Protein AF-A0A563W4B3-F1 (afdb_monomer_lite)

Radius of gyration: 17.88 Å; chains: 1; bounding box: 39×31×54 Å

pLDDT: mean 71.81, std 22.26, range [33.78, 96.5]

Secondary structure (DSSP, 8-state):
----HHHHHHHHHHHHHHT-S-HHHHHHHHHHHHHT-SS--HHHHHHHTGGGS-HHHHHHHHHTSSS---HHHHHHHHHHHHHHHTTTT-GGGSPPP--SSS-EEEETTT----HHHHHHHHHHHS------B-SSSEEEEPTHHHHHHHHHHHHGGGS--

Structure (mmCIF, N/CA/C/O backbone):
data_AF-A0A563W4B3-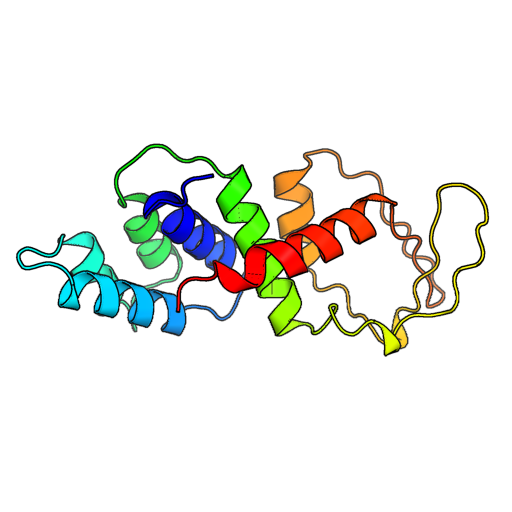F1
#
_entry.id   AF-A0A563W4B3-F1
#
loop_
_atom_site.group_PDB
_atom_site.id
_atom_site.type_symbol
_atom_site.label_atom_id
_atom_site.label_alt_id
_atom_site.label_comp_id
_atom_site.label_asym_id
_atom_site.label_entity_id
_atom_site.label_seq_id
_atom_site.pdbx_PDB_ins_code
_atom_site.Cartn_x
_atom_site.Cartn_y
_atom_site.Cartn_z
_atom_site.occupancy
_atom_site.B_iso_or_equiv
_atom_site.auth_seq_id
_atom_site.auth_comp_id
_atom_site.auth_asym_id
_atom_site.auth_atom_id
_atom_site.pdbx_PDB_model_num
ATOM 1 N N . MET A 1 1 ? -3.332 18.908 -4.910 1.00 68.38 1 MET A N 1
ATOM 2 C CA . MET A 1 1 ? -3.803 17.508 -4.887 1.00 68.38 1 MET A CA 1
ATOM 3 C C . MET A 1 1 ? -3.930 17.099 -3.434 1.00 68.38 1 MET A C 1
ATOM 5 O O . MET A 1 1 ? -3.044 17.457 -2.668 1.00 68.38 1 MET A O 1
ATOM 9 N N . THR A 1 2 ? -5.008 16.418 -3.055 1.00 84.50 2 THR A N 1
ATOM 10 C CA . THR A 1 2 ? -5.242 15.998 -1.667 1.00 84.50 2 THR A CA 1
ATOM 11 C C . THR A 1 2 ? -5.162 14.483 -1.606 1.00 84.50 2 THR A C 1
ATOM 13 O O . THR A 1 2 ? -5.925 13.814 -2.293 1.00 84.50 2 THR A O 1
ATOM 16 N N . ILE A 1 3 ? -4.230 13.954 -0.817 1.00 89.44 3 ILE A N 1
ATOM 17 C CA . ILE A 1 3 ? -4.123 12.517 -0.554 1.00 89.44 3 ILE A CA 1
ATOM 18 C C . ILE A 1 3 ? -4.949 12.216 0.692 1.00 89.44 3 ILE A C 1
ATOM 20 O O . ILE A 1 3 ? -4.902 12.963 1.669 1.00 89.44 3 ILE A O 1
ATOM 24 N N . THR A 1 4 ? -5.721 11.140 0.637 1.00 93.94 4 THR A N 1
ATOM 25 C CA . THR A 1 4 ? -6.675 10.747 1.682 1.00 93.94 4 THR A CA 1
ATOM 26 C C . THR A 1 4 ? -6.329 9.371 2.239 1.00 93.94 4 THR A C 1
ATOM 28 O O . THR A 1 4 ? -5.469 8.674 1.698 1.00 93.94 4 THR A O 1
ATOM 31 N N . LEU A 1 5 ? -6.996 8.955 3.321 1.00 94.25 5 LEU A N 1
ATOM 32 C CA . LEU A 1 5 ? -6.774 7.630 3.913 1.00 94.25 5 LEU A CA 1
ATOM 33 C C . LEU A 1 5 ? -7.086 6.509 2.926 1.00 94.25 5 LEU A C 1
ATOM 35 O O . LEU A 1 5 ? -6.372 5.509 2.888 1.00 94.25 5 LEU A O 1
ATOM 39 N N . LYS A 1 6 ? -8.112 6.708 2.097 1.00 95.25 6 LYS A N 1
ATOM 40 C CA . LYS A 1 6 ? -8.509 5.738 1.085 1.00 95.25 6 LYS A CA 1
ATOM 41 C C . LYS A 1 6 ? -7.417 5.491 0.053 1.00 95.25 6 LYS A C 1
ATOM 43 O O . LYS A 1 6 ? -7.154 4.344 -0.287 1.00 95.25 6 LYS A O 1
ATOM 48 N N . HIS A 1 7 ? -6.702 6.540 -0.352 1.00 94.69 7 HIS A N 1
ATOM 49 C CA . HIS A 1 7 ? -5.575 6.406 -1.271 1.00 94.69 7 HIS A CA 1
ATOM 50 C C . HIS A 1 7 ? -4.472 5.497 -0.718 1.00 94.69 7 HIS A C 1
ATOM 52 O O . HIS A 1 7 ? -3.950 4.659 -1.455 1.00 94.69 7 HIS A O 1
ATOM 58 N N . TYR A 1 8 ? -4.142 5.636 0.570 1.00 96.25 8 TYR A N 1
ATOM 59 C CA . TYR A 1 8 ? -3.169 4.771 1.240 1.00 96.25 8 TYR A CA 1
ATOM 60 C C . TYR A 1 8 ? -3.681 3.347 1.404 1.00 96.25 8 TYR A C 1
ATOM 62 O O . TYR A 1 8 ? -2.940 2.401 1.155 1.00 96.25 8 TYR A O 1
ATOM 70 N N . ALA A 1 9 ? -4.949 3.187 1.775 1.00 96.50 9 ALA A N 1
ATOM 71 C CA . ALA A 1 9 ? -5.555 1.875 1.927 1.00 96.50 9 ALA A CA 1
ATOM 72 C C . ALA A 1 9 ? -5.564 1.091 0.607 1.00 96.50 9 ALA A C 1
ATOM 74 O O . ALA A 1 9 ? -5.155 -0.068 0.574 1.00 96.50 9 ALA A O 1
ATOM 75 N N . ASP A 1 10 ? -5.950 1.746 -0.490 1.00 91.56 10 ASP A N 1
ATOM 76 C CA . ASP A 1 10 ? -5.954 1.152 -1.825 1.00 91.56 10 ASP A CA 1
ATOM 77 C C . ASP A 1 10 ? -4.517 0.880 -2.314 1.00 91.56 10 ASP A C 1
ATOM 79 O O . ASP A 1 10 ? -4.257 -0.186 -2.867 1.00 91.56 10 ASP A O 1
ATOM 83 N N . TYR A 1 11 ? -3.555 1.771 -2.025 1.00 93.31 11 TYR A N 1
ATOM 84 C CA . TYR A 1 11 ? -2.122 1.519 -2.246 1.00 93.31 11 TYR A CA 1
ATOM 85 C C . TYR A 1 11 ? -1.660 0.241 -1.533 1.00 93.31 11 TYR A C 1
ATOM 87 O O . TYR A 1 11 ? -1.083 -0.640 -2.162 1.00 93.31 11 TYR A O 1
ATOM 95 N N . PHE A 1 12 ? -1.944 0.094 -0.239 1.00 95.62 12 PHE A N 1
ATOM 96 C CA . PHE A 1 12 ? -1.554 -1.098 0.507 1.00 95.62 12 PHE A CA 1
ATOM 97 C C . PHE A 1 12 ? -2.256 -2.360 -0.009 1.00 95.62 12 PHE A C 1
ATOM 99 O O . PHE A 1 12 ? -1.633 -3.417 -0.092 1.00 95.62 12 PHE A O 1
ATOM 106 N N . ALA A 1 13 ? -3.531 -2.263 -0.391 1.00 90.56 13 ALA A N 1
ATOM 107 C CA . ALA A 1 13 ? -4.280 -3.399 -0.914 1.00 90.56 13 ALA A CA 1
ATOM 108 C C . ALA A 1 13 ? -3.671 -3.894 -2.232 1.00 90.56 13 ALA A C 1
ATOM 110 O O . ALA A 1 13 ? -3.341 -5.073 -2.343 1.00 90.56 13 ALA A O 1
ATOM 111 N N . ILE A 1 14 ? -3.430 -2.986 -3.183 1.00 83.69 14 ILE A N 1
ATOM 112 C CA . ILE A 1 14 ? -2.799 -3.304 -4.471 1.00 83.69 14 ILE A CA 1
ATOM 113 C C . ILE A 1 14 ? -1.392 -3.863 -4.254 1.00 83.69 14 ILE A C 1
ATOM 115 O O . ILE A 1 14 ? -1.023 -4.867 -4.857 1.00 83.69 14 ILE A O 1
ATOM 119 N N . ALA A 1 15 ? -0.603 -3.244 -3.374 1.00 85.44 15 ALA A N 1
ATOM 120 C CA . ALA A 1 15 ? 0.747 -3.695 -3.065 1.00 85.44 15 ALA A CA 1
ATOM 121 C C . ALA A 1 15 ? 0.760 -5.129 -2.509 1.00 85.44 15 ALA A C 1
ATOM 123 O O . ALA A 1 15 ? 1.602 -5.924 -2.922 1.00 85.44 15 ALA A O 1
ATOM 124 N N . LEU A 1 16 ? -0.184 -5.493 -1.636 1.00 85.25 16 LEU A N 1
ATOM 125 C CA . LEU A 1 16 ? -0.344 -6.874 -1.173 1.00 85.25 16 LEU A CA 1
ATOM 126 C C . LEU A 1 16 ? -0.802 -7.825 -2.286 1.00 85.25 16 LEU A C 1
ATOM 128 O O . LEU A 1 16 ? -0.281 -8.935 -2.370 1.00 85.25 16 LEU A O 1
ATOM 132 N N . GLU A 1 17 ? -1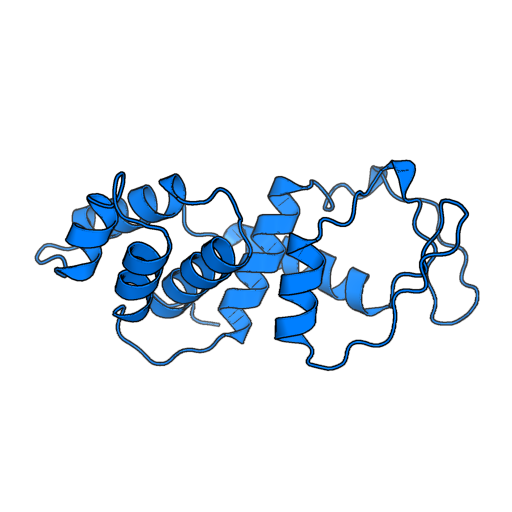.755 -7.409 -3.126 1.00 81.50 17 GLU A N 1
ATOM 133 C CA . GLU A 1 17 ? -2.271 -8.214 -4.245 1.00 81.50 17 GLU A CA 1
ATOM 134 C C . GLU A 1 17 ? -1.174 -8.579 -5.242 1.00 81.50 17 GLU A C 1
ATOM 136 O O . GLU A 1 17 ? -1.108 -9.724 -5.690 1.00 81.50 17 GLU A O 1
ATOM 141 N N . ILE A 1 18 ? -0.293 -7.626 -5.556 1.00 73.62 18 ILE A N 1
ATOM 142 C CA . ILE A 1 18 ? 0.819 -7.880 -6.470 1.00 73.62 18 ILE A CA 1
ATOM 143 C C . ILE A 1 18 ? 1.985 -8.590 -5.786 1.00 73.62 18 ILE A C 1
ATOM 145 O O . ILE A 1 18 ? 2.789 -9.150 -6.511 1.00 73.62 18 ILE A O 1
ATOM 149 N N . GLY A 1 19 ? 2.070 -8.611 -4.447 1.00 76.56 19 GLY A N 1
ATOM 150 C CA . GLY A 1 19 ? 3.076 -9.365 -3.681 1.00 76.56 19 GLY A CA 1
ATOM 151 C C . GLY A 1 19 ? 4.207 -8.539 -3.047 1.00 76.56 19 GLY A C 1
ATOM 152 O O . GLY A 1 19 ? 5.222 -9.102 -2.638 1.00 76.56 19 GLY A O 1
ATOM 153 N N . LEU A 1 20 ? 4.064 -7.213 -2.938 1.00 80.25 20 LEU A N 1
ATOM 154 C CA . LEU A 1 20 ? 5.076 -6.359 -2.310 1.00 80.25 20 LEU A CA 1
ATOM 155 C C . LEU A 1 20 ? 5.204 -6.633 -0.796 1.00 80.25 20 LEU A C 1
ATOM 157 O O . LEU A 1 20 ? 4.199 -6.809 -0.099 1.00 80.25 20 LEU A O 1
ATOM 161 N N . PRO A 1 21 ? 6.431 -6.602 -0.241 1.00 83.75 21 PRO A N 1
ATOM 162 C CA . PRO A 1 21 ? 6.690 -6.905 1.165 1.00 83.75 21 PRO A CA 1
ATOM 163 C C . PRO A 1 21 ? 6.395 -5.702 2.080 1.00 83.75 21 PRO A C 1
ATOM 165 O O . PRO A 1 21 ? 7.295 -5.138 2.690 1.00 83.75 21 PRO A O 1
ATOM 168 N N . ILE A 1 22 ? 5.127 -5.300 2.172 1.00 88.81 22 ILE A N 1
ATOM 169 C CA . ILE A 1 22 ? 4.685 -4.061 2.846 1.00 88.81 22 ILE A CA 1
ATOM 170 C C . ILE A 1 22 ? 3.898 -4.290 4.147 1.00 88.81 22 ILE A C 1
ATOM 172 O O . ILE A 1 22 ? 3.344 -3.348 4.705 1.00 88.81 22 ILE A O 1
ATOM 176 N N . LYS A 1 23 ? 3.797 -5.531 4.641 1.00 90.81 23 LYS A N 1
ATOM 177 C CA . LYS A 1 23 ? 2.909 -5.860 5.774 1.00 90.81 23 LYS A CA 1
ATOM 178 C C . LYS A 1 23 ? 3.215 -5.041 7.036 1.00 90.81 23 LYS A C 1
ATOM 180 O O . LYS A 1 23 ? 2.293 -4.541 7.668 1.00 90.81 23 LYS A O 1
ATOM 185 N N . GLU A 1 24 ? 4.492 -4.860 7.354 1.00 92.81 24 GLU A N 1
ATOM 186 C CA . GLU A 1 24 ? 4.928 -4.045 8.498 1.00 92.81 24 GLU A CA 1
ATOM 187 C C . GLU A 1 24 ? 4.582 -2.555 8.329 1.00 92.81 24 GLU A C 1
ATOM 189 O O . GLU A 1 24 ? 4.228 -1.883 9.297 1.00 92.81 24 GLU A O 1
ATOM 194 N N . GLU A 1 25 ? 4.613 -2.034 7.098 1.00 95.19 25 GLU A N 1
ATOM 195 C CA . GLU A 1 25 ? 4.219 -0.647 6.802 1.00 95.19 25 GLU A CA 1
ATOM 196 C C . GLU A 1 25 ? 2.717 -0.434 7.012 1.00 95.19 25 GLU A C 1
ATOM 198 O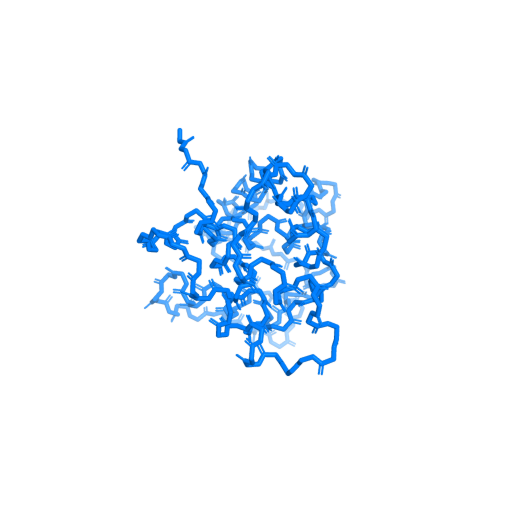 O . GLU A 1 25 ? 2.314 0.604 7.524 1.00 95.19 25 GLU A O 1
ATOM 203 N N . ILE A 1 26 ? 1.884 -1.431 6.690 1.00 95.94 26 ILE A N 1
ATOM 204 C CA . ILE A 1 26 ? 0.436 -1.376 6.962 1.00 95.94 26 ILE A CA 1
ATOM 205 C C . ILE A 1 26 ? 0.183 -1.254 8.466 1.00 95.94 26 ILE A C 1
ATOM 207 O O . ILE A 1 26 ? -0.666 -0.473 8.893 1.00 95.94 26 ILE A O 1
ATOM 211 N N . ILE A 1 27 ? 0.912 -2.038 9.262 1.00 95.38 27 ILE A N 1
ATOM 212 C CA . ILE A 1 27 ? 0.775 -2.065 10.721 1.00 95.38 27 ILE A CA 1
ATOM 213 C C . ILE A 1 27 ? 1.235 -0.731 11.310 1.00 95.38 27 ILE A C 1
ATOM 215 O O . ILE A 1 27 ? 0.490 -0.117 12.067 1.00 95.38 27 ILE A O 1
ATOM 219 N N . THR A 1 28 ? 2.399 -0.238 10.880 1.00 95.69 28 THR A N 1
ATOM 220 C CA . THR A 1 28 ? 2.950 1.058 11.307 1.00 95.69 28 THR A CA 1
ATOM 221 C C . THR A 1 28 ? 2.001 2.206 10.964 1.00 95.69 28 THR A C 1
ATOM 223 O O . THR A 1 28 ? 1.706 3.058 11.803 1.00 95.69 28 THR A O 1
ATOM 226 N N . TRP A 1 29 ? 1.448 2.195 9.750 1.00 96.06 29 TRP A N 1
ATOM 227 C CA . TRP A 1 29 ? 0.449 3.166 9.325 1.00 96.06 29 TRP A CA 1
ATOM 228 C C . TRP A 1 29 ? -0.811 3.107 10.197 1.00 96.06 29 TRP A C 1
ATOM 230 O O . TRP A 1 29 ? -1.291 4.145 10.655 1.00 96.06 29 TRP A O 1
ATOM 240 N N . ALA A 1 30 ? -1.329 1.910 10.482 1.00 95.81 30 ALA A N 1
ATOM 241 C CA . ALA A 1 30 ? -2.498 1.732 11.338 1.00 95.81 30 ALA A CA 1
ATOM 242 C C . ALA A 1 30 ? -2.245 2.195 12.786 1.00 95.81 30 ALA A C 1
ATOM 244 O O . ALA A 1 30 ? -3.080 2.906 13.352 1.00 95.81 30 ALA A O 1
ATOM 245 N N . ASP A 1 31 ? -1.083 1.877 13.358 1.00 95.94 31 ASP A N 1
ATOM 246 C CA . ASP A 1 31 ? -0.665 2.353 14.681 1.00 95.94 31 ASP A CA 1
ATOM 247 C C . ASP A 1 31 ? -0.607 3.885 14.729 1.00 95.94 31 ASP A C 1
ATOM 249 O O . ASP A 1 31 ? -1.145 4.510 15.649 1.00 95.94 31 ASP A O 1
ATOM 253 N N . ASN A 1 32 ? -0.042 4.515 13.696 1.00 94.62 32 ASN A N 1
ATOM 254 C CA . ASN A 1 32 ? 0.004 5.971 13.575 1.00 94.62 32 ASN A CA 1
ATOM 255 C C . ASN A 1 32 ? -1.403 6.589 13.521 1.00 94.62 32 ASN A C 1
ATOM 257 O O . ASN A 1 32 ? -1.641 7.639 14.126 1.00 94.62 32 ASN A O 1
ATOM 261 N N . LEU A 1 33 ? -2.366 5.954 12.849 1.00 94.25 33 LEU A N 1
ATOM 262 C CA . LEU A 1 33 ? -3.756 6.423 12.841 1.00 94.25 33 LEU A CA 1
ATOM 263 C C . LEU A 1 33 ? -4.418 6.318 14.216 1.00 94.25 33 LEU A C 1
ATOM 265 O O . LEU A 1 33 ? -5.187 7.205 14.592 1.00 94.25 33 LEU A O 1
ATOM 269 N N . ILE A 1 34 ? -4.112 5.261 14.971 1.00 95.38 34 ILE A N 1
ATOM 270 C CA . ILE A 1 34 ? -4.632 5.058 16.326 1.00 95.38 34 ILE A CA 1
ATOM 271 C C . ILE A 1 34 ? -4.078 6.117 17.277 1.00 95.38 34 ILE A C 1
ATOM 273 O O . ILE A 1 34 ? -4.840 6.752 18.003 1.00 95.38 34 ILE A O 1
ATOM 277 N N . LEU A 1 35 ? -2.764 6.349 17.249 1.00 94.75 35 LEU A N 1
ATOM 278 C CA . LEU A 1 35 ? -2.101 7.314 18.129 1.00 94.75 35 LEU A CA 1
ATOM 279 C C . LEU A 1 35 ? -2.594 8.750 17.911 1.00 94.75 35 LEU A C 1
ATOM 281 O O . LEU A 1 35 ? -2.670 9.530 18.860 1.00 94.75 35 LEU A O 1
ATOM 285 N N . ASN A 1 36 ? -2.963 9.091 16.676 1.00 91.50 36 ASN A N 1
ATOM 286 C CA . ASN A 1 36 ? -3.397 10.436 16.302 1.00 91.50 36 ASN A CA 1
ATOM 287 C C . ASN A 1 36 ? -4.918 10.650 16.391 1.00 91.50 36 ASN A C 1
ATOM 289 O O . ASN A 1 36 ? -5.405 11.732 16.053 1.00 91.50 36 ASN A O 1
ATOM 293 N N . ASN A 1 37 ? -5.688 9.659 16.853 1.00 89.50 37 ASN A N 1
ATOM 294 C CA . ASN A 1 37 ? -7.141 9.754 16.945 1.00 89.50 37 ASN A CA 1
ATOM 295 C C . ASN A 1 37 ? -7.653 9.311 18.323 1.00 89.50 37 ASN A C 1
ATOM 297 O O . ASN A 1 37 ? -7.528 8.158 18.711 1.00 89.50 37 ASN A O 1
ATOM 301 N N . SER A 1 38 ? -8.323 10.216 19.046 1.00 87.38 38 SER A N 1
ATOM 302 C CA . SER A 1 38 ? -8.927 9.914 20.360 1.00 87.38 38 SER A CA 1
ATOM 303 C C . SER A 1 38 ? -10.020 8.833 20.330 1.00 87.38 38 SER A C 1
ATOM 305 O O . SER A 1 38 ? -10.362 8.274 21.373 1.00 87.38 38 SER A O 1
ATOM 307 N N . LYS A 1 39 ? -10.590 8.552 19.153 1.00 92.31 39 LYS A N 1
ATOM 308 C CA . LYS A 1 39 ? -11.579 7.498 18.906 1.00 92.31 39 LYS A CA 1
ATOM 309 C C . LYS A 1 39 ? -11.209 6.762 17.614 1.00 92.31 39 LYS A C 1
ATOM 311 O O . LYS A 1 39 ? -11.805 7.041 16.569 1.00 92.31 39 LYS A O 1
ATOM 316 N N . PRO A 1 40 ? -10.209 5.867 17.661 1.00 92.44 40 PRO A N 1
ATOM 317 C CA . PRO A 1 40 ? -9.783 5.119 16.487 1.00 92.44 40 PRO A CA 1
ATOM 318 C C . PRO A 1 40 ? -10.919 4.244 15.954 1.00 92.44 40 PRO A C 1
ATOM 320 O O . PRO A 1 40 ? -11.748 3.734 16.711 1.00 92.44 40 PRO A O 1
ATOM 323 N N . SER A 1 41 ? -10.961 4.078 14.636 1.00 92.69 41 SER A N 1
ATOM 324 C CA . SER A 1 41 ? -11.900 3.171 13.985 1.00 92.69 41 SER A CA 1
ATOM 325 C C . SER A 1 41 ? -11.519 1.712 14.244 1.00 92.69 41 SER A C 1
ATOM 327 O O . SER A 1 41 ? -10.344 1.378 14.399 1.00 92.69 41 SER A O 1
ATOM 329 N N . MET A 1 42 ? -12.518 0.824 14.235 1.00 94.06 42 MET A N 1
ATOM 330 C CA . MET A 1 42 ? -12.280 -0.612 14.420 1.00 94.06 42 MET A CA 1
ATOM 331 C C . MET A 1 42 ? -11.365 -1.191 13.340 1.00 94.06 42 MET A C 1
ATOM 333 O O . MET A 1 42 ? -10.437 -1.913 13.681 1.00 94.06 42 MET A O 1
ATOM 337 N N . TRP A 1 43 ? -11.541 -0.791 12.075 1.00 94.31 43 TRP A N 1
ATOM 338 C CA . TRP A 1 43 ? -10.676 -1.249 10.984 1.00 94.31 43 TRP A CA 1
ATOM 339 C C . TRP A 1 43 ? -9.197 -0.903 11.225 1.00 94.31 43 TRP A C 1
ATOM 341 O O . TRP A 1 43 ? -8.326 -1.708 10.913 1.00 94.31 43 TRP A O 1
ATOM 351 N N . ALA A 1 44 ? -8.892 0.254 11.829 1.00 94.00 44 ALA A N 1
ATOM 352 C CA . ALA A 1 44 ? -7.511 0.646 12.114 1.00 94.00 44 ALA A CA 1
ATOM 353 C C . ALA A 1 44 ? -6.911 -0.236 13.219 1.00 94.00 44 ALA A C 1
ATOM 355 O O . ALA A 1 44 ? -5.797 -0.733 13.080 1.00 94.00 44 ALA A O 1
ATOM 356 N N . ILE A 1 45 ? -7.680 -0.516 14.276 1.00 94.88 45 ILE A N 1
ATOM 357 C CA . ILE A 1 45 ? -7.286 -1.452 15.344 1.00 94.88 45 ILE A CA 1
ATOM 358 C C . ILE A 1 45 ? -7.075 -2.866 14.778 1.00 94.88 45 ILE A C 1
ATOM 360 O O . ILE A 1 45 ? -6.104 -3.553 15.107 1.00 94.88 45 ILE A O 1
ATOM 364 N N . ASP A 1 46 ? -7.967 -3.302 13.892 1.00 95.56 46 ASP A N 1
ATOM 365 C CA . ASP A 1 46 ? -7.914 -4.619 13.264 1.00 95.56 46 ASP A CA 1
ATOM 366 C C . ASP A 1 46 ? -6.746 -4.779 12.285 1.00 95.56 46 ASP A C 1
ATOM 368 O O . ASP A 1 46 ? -6.264 -5.906 12.111 1.00 95.56 46 ASP A O 1
ATOM 372 N N . LEU A 1 47 ? -6.294 -3.687 11.658 1.00 95.44 47 LEU A N 1
ATOM 373 C CA . LEU A 1 47 ? -5.086 -3.646 10.832 1.00 95.44 47 LEU A CA 1
ATOM 374 C C . LEU A 1 47 ? -3.814 -3.657 11.684 1.00 95.44 47 LEU A C 1
ATOM 376 O O . LEU A 1 47 ? -2.925 -4.463 11.409 1.00 95.44 47 LEU A O 1
ATOM 380 N N . ALA A 1 48 ? -3.745 -2.855 12.748 1.00 95.06 48 ALA A N 1
ATOM 381 C CA . ALA A 1 48 ? -2.606 -2.840 13.673 1.00 95.06 48 ALA A CA 1
ATOM 382 C C . ALA A 1 48 ? -2.348 -4.225 14.304 1.00 95.06 48 ALA A C 1
ATOM 384 O O . ALA A 1 48 ? -1.219 -4.656 14.531 1.00 95.06 48 ALA A O 1
ATOM 385 N N . THR A 1 49 ? -3.414 -4.999 14.512 1.00 93.38 49 THR A N 1
ATOM 386 C CA . THR A 1 49 ? -3.347 -6.358 15.071 1.00 93.38 49 THR A CA 1
ATOM 387 C C . THR A 1 49 ? -3.259 -7.466 14.008 1.00 93.38 49 THR A C 1
ATOM 389 O O . THR A 1 49 ? -3.351 -8.652 14.330 1.00 93.38 49 THR A O 1
ATOM 392 N N . SER A 1 50 ? -3.033 -7.126 12.732 1.00 90.88 50 SER A N 1
ATOM 393 C CA . SER A 1 50 ? -3.140 -8.060 11.596 1.00 90.88 50 SER A CA 1
ATOM 394 C C . SER A 1 50 ? -1.900 -8.921 11.298 1.00 90.88 50 SER A C 1
ATOM 396 O O . SER A 1 50 ? -1.881 -9.636 10.294 1.00 90.88 50 SER A O 1
ATOM 398 N N . HIS A 1 51 ? -0.890 -8.938 12.175 1.00 89.38 51 HIS A N 1
ATOM 399 C CA . HIS A 1 51 ? 0.364 -9.693 12.003 1.00 89.38 51 HIS A CA 1
ATOM 400 C C . HIS A 1 51 ? 0.152 -11.141 11.517 1.00 89.38 51 HIS A C 1
ATOM 402 O O . HIS A 1 51 ? 0.823 -11.597 10.590 1.00 89.38 51 HIS A O 1
ATOM 408 N N . ASN A 1 52 ? -0.845 -11.839 12.071 1.00 88.56 52 ASN A N 1
ATOM 409 C CA . ASN A 1 52 ? -1.154 -13.238 11.745 1.00 88.56 52 ASN A CA 1
ATOM 410 C C . ASN A 1 52 ? -2.355 -13.417 10.799 1.00 88.56 52 ASN A C 1
ATOM 412 O O . ASN A 1 52 ? -2.718 -14.552 10.492 1.00 88.56 52 ASN A O 1
ATOM 416 N N . LYS A 1 53 ? -2.990 -12.329 10.342 1.00 92.00 53 LYS A N 1
ATOM 417 C CA . LYS A 1 53 ? -4.102 -12.405 9.383 1.00 92.00 53 LYS A CA 1
ATOM 418 C C . LYS A 1 53 ? -3.587 -12.800 7.999 1.00 92.00 53 LYS A C 1
ATOM 420 O O . LYS A 1 53 ? -2.436 -12.499 7.645 1.00 92.00 53 LYS A O 1
ATOM 425 N N . SER A 1 54 ? -4.439 -13.489 7.237 1.00 94.06 54 SER A N 1
ATOM 426 C CA . SER A 1 54 ? -4.142 -13.823 5.846 1.00 94.06 54 SER A CA 1
ATOM 427 C C . SER A 1 54 ? -4.074 -12.550 4.999 1.00 94.06 54 SER A C 1
ATOM 429 O O . SER A 1 54 ? -4.666 -11.530 5.350 1.00 94.06 54 SER A O 1
ATOM 431 N N . ILE A 1 55 ? -3.373 -12.610 3.862 1.00 88.81 55 ILE A N 1
ATOM 432 C CA . ILE A 1 55 ? -3.296 -11.478 2.923 1.00 88.81 55 ILE A CA 1
ATOM 433 C C . ILE A 1 55 ? -4.702 -11.022 2.503 1.00 88.81 55 ILE A C 1
ATOM 435 O O . ILE A 1 55 ? -4.969 -9.825 2.471 1.00 88.81 55 ILE A O 1
ATOM 439 N N . GLN A 1 56 ? -5.613 -11.965 2.245 1.00 91.81 56 GLN A N 1
ATOM 440 C CA . GLN A 1 56 ? -6.982 -11.659 1.822 1.00 91.81 56 GLN A CA 1
ATOM 441 C C . GLN A 1 56 ? -7.794 -10.968 2.920 1.00 91.81 56 GLN A C 1
ATOM 443 O O . GLN A 1 56 ? -8.514 -10.016 2.630 1.00 91.81 56 GLN A O 1
ATOM 448 N N . ASP A 1 57 ? -7.631 -11.378 4.179 1.00 94.06 57 ASP A N 1
ATOM 449 C CA . ASP A 1 57 ? -8.295 -10.707 5.301 1.00 94.06 57 ASP A CA 1
ATOM 450 C C . ASP A 1 57 ? -7.761 -9.281 5.482 1.00 94.06 57 ASP A C 1
ATOM 452 O O . ASP A 1 57 ? -8.536 -8.350 5.688 1.00 94.06 57 ASP A O 1
ATOM 456 N N . THR A 1 58 ? -6.441 -9.085 5.368 1.00 95.38 58 THR A N 1
ATOM 457 C CA . THR A 1 58 ? -5.833 -7.748 5.434 1.00 95.38 58 THR A CA 1
ATOM 458 C C . THR A 1 58 ? -6.318 -6.855 4.288 1.00 95.38 58 THR A C 1
ATOM 460 O O . THR A 1 58 ? -6.675 -5.706 4.533 1.00 95.38 58 THR A O 1
ATOM 463 N N . ILE A 1 59 ? -6.405 -7.375 3.058 1.00 92.44 59 ILE A N 1
ATOM 464 C CA . ILE A 1 59 ? -6.991 -6.651 1.916 1.00 92.44 59 ILE A CA 1
ATOM 465 C C . ILE A 1 59 ? -8.458 -6.300 2.190 1.00 92.44 59 ILE A C 1
ATOM 467 O O . ILE A 1 59 ? -8.877 -5.177 1.915 1.00 92.44 59 ILE A O 1
ATOM 471 N N . GLY A 1 60 ? -9.233 -7.228 2.756 1.00 93.69 60 GLY A N 1
ATOM 472 C CA . GLY A 1 60 ? -10.616 -6.984 3.163 1.00 93.69 60 GLY A CA 1
ATOM 473 C C . GLY A 1 60 ? -10.736 -5.778 4.096 1.00 93.69 60 GLY A C 1
ATOM 474 O O . GLY A 1 60 ? -11.493 -4.858 3.802 1.00 93.69 60 GLY A O 1
ATOM 475 N N . LEU A 1 61 ? -9.912 -5.727 5.146 1.00 95.31 61 LEU A N 1
ATOM 476 C CA . LEU A 1 61 ? -9.878 -4.614 6.104 1.00 95.31 61 LEU A CA 1
ATOM 477 C C . LEU A 1 61 ? -9.461 -3.284 5.462 1.00 95.31 61 LEU A C 1
ATOM 479 O O . LEU A 1 61 ? -10.041 -2.244 5.760 1.00 95.31 61 LEU A O 1
ATOM 483 N N . LEU A 1 62 ? -8.482 -3.298 4.553 1.00 96.00 62 LEU A N 1
ATOM 484 C CA . LEU A 1 62 ? -8.075 -2.098 3.812 1.00 96.00 62 LEU A CA 1
ATOM 485 C C . LEU A 1 62 ? -9.218 -1.558 2.936 1.00 96.00 62 LEU A C 1
ATOM 487 O O . LEU A 1 62 ? -9.378 -0.347 2.786 1.00 96.00 62 LEU A O 1
ATOM 491 N N . ARG A 1 63 ? -10.065 -2.438 2.396 1.00 92.69 63 ARG A N 1
ATOM 492 C CA . ARG A 1 63 ? -11.234 -2.037 1.601 1.00 92.69 63 ARG A CA 1
ATOM 493 C C . ARG A 1 63 ? -12.364 -1.437 2.442 1.00 92.69 63 ARG A C 1
ATOM 495 O O . ARG A 1 63 ? -13.187 -0.726 1.873 1.00 92.69 63 ARG A O 1
ATOM 502 N N . GLU A 1 64 ? -12.383 -1.657 3.758 1.00 92.81 64 GLU A N 1
ATOM 503 C CA . GLU A 1 64 ? -13.344 -1.039 4.690 1.00 92.81 64 GLU A CA 1
ATOM 504 C C . GLU A 1 64 ? -13.009 0.418 5.044 1.00 92.81 64 GLU A C 1
ATOM 506 O O . GLU A 1 64 ? -13.830 1.112 5.653 1.00 92.81 64 GLU A O 1
ATOM 511 N N . VAL A 1 65 ? -11.819 0.905 4.674 1.00 94.75 65 VAL A N 1
ATOM 512 C CA . VAL A 1 65 ? -11.436 2.305 4.890 1.00 94.75 65 VAL A CA 1
ATOM 513 C C . VAL A 1 65 ? -12.427 3.221 4.156 1.00 94.75 65 VAL A C 1
ATOM 515 O O . VAL A 1 65 ? -12.685 2.997 2.970 1.00 94.75 65 VAL A O 1
ATOM 518 N N . PRO A 1 66 ? -13.006 4.230 4.843 1.00 90.75 66 PRO A N 1
ATOM 519 C CA . PRO A 1 66 ? -14.042 5.092 4.277 1.00 90.75 66 PRO A CA 1
ATOM 520 C C . PRO A 1 66 ? -13.517 5.961 3.125 1.00 90.75 66 PRO A C 1
ATOM 522 O O . PRO A 1 66 ? -12.311 6.126 2.976 1.00 90.75 66 PRO A O 1
ATOM 525 N N . GLU A 1 67 ? -14.455 6.589 2.403 1.00 91.62 67 GLU A N 1
ATOM 526 C CA . GLU A 1 67 ? -14.270 7.378 1.167 1.00 91.62 67 GLU A CA 1
ATOM 527 C C . GLU A 1 67 ? -14.251 6.538 -0.125 1.00 91.62 67 GLU A C 1
ATOM 529 O O . GLU A 1 67 ? -14.051 5.323 -0.111 1.00 91.62 67 GLU A O 1
ATOM 534 N N . GLU A 1 68 ? -14.535 7.192 -1.254 1.00 87.88 68 GLU A N 1
ATOM 535 C CA . GLU A 1 68 ? -14.527 6.561 -2.577 1.00 87.88 68 GLU A CA 1
ATOM 536 C C . GLU A 1 68 ? -13.095 6.355 -3.083 1.00 87.88 68 GLU A C 1
ATOM 538 O O . GLU A 1 68 ? -12.213 7.185 -2.857 1.00 87.88 68 GLU A O 1
ATOM 543 N N . SER A 1 69 ? -12.871 5.245 -3.788 1.00 82.50 69 SER A N 1
ATOM 544 C CA . SER A 1 69 ? -11.580 4.945 -4.408 1.00 82.50 69 SER A CA 1
ATOM 545 C C . SER A 1 69 ? -11.285 5.884 -5.578 1.00 82.50 69 SER A C 1
ATOM 547 O O . SER A 1 69 ? -12.018 5.899 -6.566 1.00 82.50 69 SER A O 1
ATOM 549 N N . ASP A 1 70 ? -10.143 6.566 -5.514 1.00 81.62 70 ASP A N 1
ATOM 550 C CA . ASP A 1 70 ? -9.457 7.145 -6.671 1.00 81.62 70 ASP A CA 1
ATOM 551 C C . ASP A 1 70 ? -8.100 6.451 -6.829 1.00 81.62 70 ASP A C 1
ATOM 553 O O . ASP A 1 70 ? -7.099 6.774 -6.187 1.00 81.62 70 ASP A O 1
ATOM 557 N N . LEU A 1 71 ? -8.072 5.447 -7.703 1.00 82.38 71 LEU A N 1
ATOM 558 C CA . LEU A 1 71 ? -6.900 4.593 -7.860 1.00 82.38 71 LEU A CA 1
ATOM 559 C C . LEU A 1 71 ? -5.717 5.315 -8.516 1.00 82.38 71 LEU A C 1
ATOM 561 O O . LEU A 1 71 ? -4.590 4.837 -8.413 1.00 82.38 71 LEU A O 1
ATOM 565 N N . ASN A 1 72 ? -5.927 6.467 -9.163 1.00 82.00 72 ASN A N 1
ATOM 566 C CA . ASN A 1 72 ? -4.862 7.181 -9.867 1.00 82.00 72 ASN A CA 1
ATOM 567 C C . ASN A 1 72 ? -3.721 7.556 -8.911 1.00 82.00 72 ASN A C 1
ATOM 569 O O . ASN A 1 72 ? -2.552 7.290 -9.183 1.00 82.00 72 ASN A O 1
ATOM 573 N N . ILE A 1 73 ? -4.054 8.131 -7.754 1.00 86.62 73 ILE A N 1
ATOM 574 C CA . ILE A 1 73 ? -3.052 8.494 -6.744 1.00 86.62 73 ILE A CA 1
ATOM 575 C C . ILE A 1 73 ? -2.453 7.234 -6.107 1.00 86.62 73 ILE A C 1
ATOM 577 O O . ILE A 1 73 ? -1.234 7.159 -5.959 1.00 86.62 73 ILE A O 1
ATOM 581 N N . SER A 1 74 ? -3.268 6.225 -5.788 1.00 87.31 74 SER A N 1
ATOM 582 C CA . SER A 1 74 ? -2.795 4.963 -5.200 1.00 87.31 74 SER A CA 1
ATOM 583 C C . SER A 1 74 ? -1.773 4.255 -6.086 1.00 87.31 74 SER A C 1
ATOM 585 O O . SER A 1 74 ? -0.740 3.803 -5.596 1.00 87.31 74 SER A O 1
ATOM 587 N N . PHE A 1 75 ? -1.991 4.221 -7.399 1.00 81.75 75 PHE A N 1
ATOM 588 C CA . PHE A 1 75 ? -1.028 3.640 -8.326 1.00 81.75 75 PHE A CA 1
ATOM 589 C C . PHE A 1 75 ? 0.263 4.449 -8.437 1.00 81.75 75 PHE A C 1
ATOM 591 O O . PHE A 1 75 ? 1.344 3.867 -8.524 1.00 81.75 75 PHE A O 1
ATOM 598 N N . LYS A 1 76 ? 0.194 5.782 -8.380 1.00 84.69 76 LYS A N 1
ATOM 599 C CA . LYS A 1 76 ? 1.408 6.611 -8.332 1.00 84.69 76 LYS A CA 1
ATOM 600 C C . LYS A 1 76 ? 2.232 6.329 -7.075 1.00 84.69 76 LYS A C 1
ATOM 602 O O . LYS A 1 76 ? 3.456 6.261 -7.160 1.00 84.69 76 LYS A O 1
ATOM 607 N N . LEU A 1 77 ? 1.577 6.062 -5.941 1.00 89.06 77 LEU A N 1
ATOM 608 C CA . LEU A 1 77 ? 2.244 5.588 -4.723 1.00 89.06 77 LEU A CA 1
ATOM 609 C C . LEU A 1 77 ? 2.859 4.188 -4.910 1.00 89.06 77 LEU A C 1
ATOM 611 O O . LEU A 1 77 ? 3.986 3.967 -4.474 1.00 89.06 77 LEU A O 1
ATOM 615 N N . ILE A 1 78 ? 2.193 3.264 -5.616 1.00 84.44 78 ILE A N 1
ATOM 616 C CA . ILE A 1 78 ? 2.776 1.953 -5.973 1.00 84.44 78 ILE A CA 1
ATOM 617 C C . ILE A 1 78 ? 4.059 2.128 -6.792 1.00 84.44 78 ILE A C 1
ATOM 619 O O . ILE A 1 78 ? 5.088 1.544 -6.451 1.00 84.44 78 ILE A O 1
ATOM 623 N N . ILE A 1 79 ? 4.026 2.957 -7.840 1.00 79.56 79 ILE A N 1
ATOM 624 C CA . ILE A 1 79 ? 5.200 3.235 -8.681 1.00 79.56 79 ILE A CA 1
ATOM 625 C C . ILE A 1 79 ? 6.334 3.807 -7.828 1.00 79.56 79 ILE A C 1
ATOM 627 O O . ILE A 1 79 ? 7.470 3.336 -7.916 1.00 79.56 79 ILE A O 1
ATOM 631 N N . ALA A 1 80 ? 6.030 4.776 -6.960 1.00 85.12 80 ALA A N 1
ATOM 632 C CA . ALA A 1 80 ? 7.001 5.342 -6.032 1.00 85.12 80 ALA A CA 1
ATOM 633 C C . ALA A 1 80 ? 7.596 4.275 -5.100 1.00 85.12 80 ALA A C 1
ATOM 635 O O . ALA A 1 80 ? 8.814 4.224 -4.926 1.00 85.12 80 ALA A O 1
ATOM 636 N N . LYS A 1 81 ? 6.783 3.362 -4.558 1.00 86.56 81 LYS A N 1
ATOM 637 C CA . LYS A 1 81 ? 7.272 2.283 -3.694 1.00 86.56 81 LYS A CA 1
ATOM 638 C C . LYS A 1 81 ? 8.219 1.337 -4.424 1.00 86.56 81 LYS A C 1
ATOM 640 O O . LYS A 1 81 ? 9.304 1.039 -3.920 1.00 86.56 81 LYS A O 1
ATOM 645 N N . ILE A 1 82 ? 7.837 0.892 -5.619 1.00 77.06 82 ILE A N 1
ATOM 646 C CA . ILE A 1 82 ? 8.680 0.034 -6.458 1.00 77.06 82 ILE A CA 1
ATOM 647 C C . ILE A 1 82 ? 9.987 0.782 -6.805 1.00 77.06 82 ILE A C 1
ATOM 649 O O . ILE A 1 82 ? 11.060 0.182 -6.781 1.00 77.06 82 ILE A O 1
ATOM 653 N N . SER A 1 83 ? 9.943 2.105 -7.003 1.00 76.06 83 SER A N 1
ATOM 654 C CA . SER A 1 83 ? 11.138 2.932 -7.266 1.00 76.06 83 SER A CA 1
ATOM 655 C C . SER A 1 83 ? 12.198 2.872 -6.185 1.00 76.06 83 SER A C 1
ATOM 657 O O . SER A 1 83 ? 13.389 2.781 -6.494 1.00 76.06 83 SER A O 1
ATOM 659 N N . ILE A 1 84 ? 11.759 2.833 -4.929 1.00 78.81 84 ILE A N 1
ATOM 660 C CA . ILE A 1 84 ? 12.643 2.684 -3.780 1.00 78.81 84 ILE A CA 1
ATOM 661 C C . ILE A 1 84 ? 13.154 1.246 -3.696 1.00 78.81 84 ILE A C 1
ATOM 663 O O . ILE A 1 84 ? 14.361 1.036 -3.597 1.00 78.81 84 ILE A O 1
ATOM 667 N N . LEU A 1 85 ? 12.252 0.259 -3.752 1.00 74.69 85 LEU A N 1
ATOM 668 C CA . LEU A 1 85 ? 12.597 -1.155 -3.551 1.00 74.69 85 LEU A CA 1
ATOM 669 C C . LEU A 1 85 ? 13.605 -1.670 -4.583 1.00 74.69 85 LEU A C 1
ATOM 671 O O . LEU A 1 85 ? 14.512 -2.425 -4.241 1.00 74.69 85 LEU A O 1
ATOM 675 N N . TYR A 1 86 ? 13.460 -1.239 -5.834 1.00 68.62 86 TYR A N 1
ATOM 676 C CA . TYR A 1 86 ? 14.271 -1.716 -6.953 1.00 68.62 86 TYR A CA 1
ATOM 677 C C . TYR A 1 86 ? 15.295 -0.680 -7.429 1.00 68.62 86 TYR A C 1
ATOM 679 O O . TYR A 1 86 ? 15.987 -0.903 -8.420 1.00 68.62 86 TYR A O 1
ATOM 687 N N . ASN A 1 87 ? 15.431 0.433 -6.698 1.00 65.00 87 ASN A N 1
ATOM 688 C CA . ASN A 1 87 ? 16.480 1.436 -6.867 1.00 65.00 87 ASN A CA 1
ATOM 689 C C . ASN A 1 87 ? 16.619 1.977 -8.310 1.00 65.00 87 ASN A C 1
ATOM 691 O O . ASN A 1 87 ? 17.716 2.313 -8.756 1.00 65.00 87 ASN A O 1
ATOM 69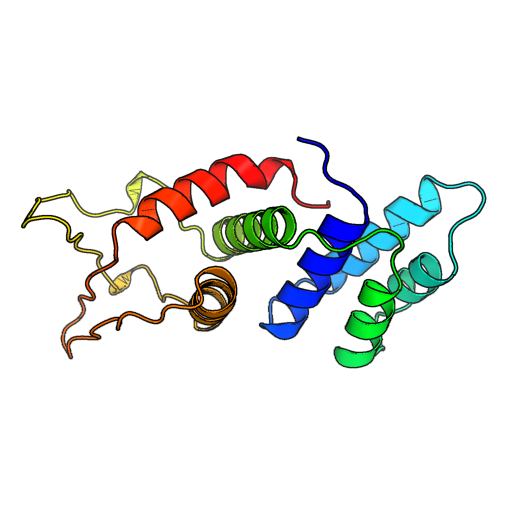5 N N . PHE A 1 88 ? 15.513 2.112 -9.050 1.00 59.81 88 PHE A N 1
ATOM 696 C CA . PHE A 1 88 ? 15.560 2.595 -10.437 1.00 59.81 88 PHE A CA 1
ATOM 697 C C . PHE A 1 88 ? 15.729 4.120 -10.569 1.00 59.81 88 PHE A C 1
ATOM 699 O O . PHE A 1 88 ? 15.800 4.642 -11.678 1.00 59.81 88 PHE A O 1
ATOM 706 N N . VAL A 1 89 ? 15.837 4.846 -9.454 1.00 51.22 89 VAL A N 1
ATOM 707 C CA . VAL A 1 89 ? 15.890 6.319 -9.411 1.00 51.22 89 VAL A CA 1
ATOM 708 C C . VAL A 1 89 ? 17.320 6.882 -9.518 1.00 51.22 89 VAL A C 1
ATOM 710 O O . VAL A 1 89 ? 17.491 8.092 -9.671 1.00 51.22 89 VAL A O 1
ATOM 713 N N . LYS A 1 90 ? 18.367 6.043 -9.482 1.00 49.19 90 LYS A N 1
ATOM 714 C CA . LYS A 1 90 ? 19.757 6.510 -9.633 1.00 49.19 90 LYS A CA 1
ATOM 715 C C . LYS A 1 90 ? 20.072 6.832 -11.096 1.00 49.19 90 LYS A C 1
ATOM 717 O O . LYS A 1 90 ? 20.238 5.933 -11.910 1.00 49.19 90 LYS A O 1
ATOM 722 N N . GLU A 1 91 ? 20.184 8.122 -11.412 1.00 45.06 91 GLU A N 1
ATOM 723 C CA . GLU A 1 91 ? 20.473 8.655 -12.759 1.00 45.06 91 GLU A CA 1
ATOM 724 C C . GLU A 1 91 ? 21.751 8.084 -13.398 1.00 45.06 91 GLU A C 1
ATOM 726 O O . GLU A 1 91 ? 21.846 7.990 -14.618 1.00 45.06 91 GLU A O 1
ATOM 731 N N . GLU A 1 92 ? 22.714 7.661 -12.580 1.00 42.88 92 GLU A N 1
ATOM 732 C CA . GLU A 1 92 ? 24.062 7.252 -12.995 1.00 42.88 92 GLU A CA 1
ATOM 733 C C . GLU A 1 92 ? 24.151 5.806 -13.516 1.00 42.88 92 GLU A C 1
ATOM 735 O O . GLU A 1 92 ? 25.168 5.413 -14.087 1.00 42.88 92 GLU A O 1
ATOM 740 N N . ASP A 1 93 ? 23.099 4.998 -13.349 1.00 40.47 93 ASP A N 1
ATOM 741 C CA . ASP A 1 93 ? 23.116 3.582 -13.733 1.00 40.47 93 ASP A CA 1
ATOM 742 C C . ASP A 1 93 ? 22.656 3.307 -15.173 1.00 40.47 93 ASP A C 1
ATOM 744 O O . ASP A 1 93 ? 22.686 2.148 -15.607 1.00 40.47 93 ASP A O 1
ATOM 748 N N . TYR A 1 94 ? 22.293 4.345 -15.934 1.00 46.50 94 TYR A N 1
ATOM 749 C CA . TYR A 1 94 ? 21.600 4.185 -17.211 1.00 46.50 94 TYR A CA 1
ATOM 750 C C . TYR A 1 94 ? 22.466 4.478 -18.444 1.00 46.50 94 TYR A C 1
ATOM 752 O O . TYR A 1 94 ? 23.237 5.440 -18.464 1.00 46.50 94 TYR A O 1
ATOM 760 N N . PRO A 1 95 ? 22.354 3.645 -19.497 1.00 38.00 95 PRO A N 1
ATOM 761 C CA . PRO A 1 95 ? 23.171 3.771 -20.692 1.00 38.00 95 PRO A CA 1
ATOM 762 C C . PRO A 1 95 ? 22.824 5.038 -21.478 1.00 38.00 95 PRO A C 1
ATOM 764 O O . PRO A 1 95 ? 21.666 5.431 -21.604 1.00 38.00 95 PRO A O 1
ATOM 767 N N . ILE A 1 96 ? 23.872 5.641 -22.037 1.00 40.72 96 ILE A N 1
ATOM 768 C CA . ILE A 1 96 ? 23.838 6.772 -22.965 1.00 40.72 96 ILE A CA 1
ATOM 769 C C . ILE A 1 96 ? 22.776 6.524 -24.051 1.00 40.72 96 ILE A C 1
ATOM 771 O O . ILE A 1 96 ? 22.840 5.545 -24.797 1.00 40.72 96 ILE A O 1
ATOM 775 N N . LEU A 1 97 ? 21.803 7.434 -24.118 1.00 43.97 97 LEU A N 1
ATOM 776 C CA . LEU A 1 97 ? 20.658 7.408 -25.023 1.00 43.97 97 LEU A CA 1
ATOM 777 C C . LEU A 1 97 ? 21.111 7.696 -26.463 1.00 43.97 97 LEU A C 1
ATOM 779 O O . LEU A 1 97 ? 21.619 8.777 -26.753 1.00 43.97 97 LEU A O 1
ATOM 783 N N . SER A 1 98 ? 20.884 6.756 -27.383 1.00 37.44 98 SER A N 1
ATOM 784 C CA . SER A 1 98 ? 20.869 7.047 -28.822 1.00 37.44 98 SER A CA 1
ATOM 785 C C . SER A 1 98 ? 19.455 6.803 -29.340 1.00 37.44 98 SER A C 1
ATOM 787 O O . SER A 1 98 ? 18.905 5.719 -29.163 1.00 37.44 98 SER A O 1
ATOM 789 N N . SER A 1 99 ? 18.835 7.840 -29.903 1.00 35.50 99 SER A N 1
ATOM 790 C CA . SER A 1 99 ? 17.478 7.776 -30.442 1.00 35.50 99 SER A CA 1
ATOM 791 C C . SER A 1 99 ? 17.472 7.020 -31.771 1.00 35.50 99 SER A C 1
ATOM 793 O O . SER A 1 99 ? 18.033 7.501 -32.759 1.00 35.50 99 SER A O 1
ATOM 795 N N . LEU A 1 100 ? 16.792 5.880 -31.825 1.00 37.72 100 LEU A N 1
ATOM 796 C CA . LEU A 1 100 ? 16.356 5.244 -33.070 1.00 37.72 100 LEU A CA 1
ATOM 797 C C . LEU A 1 100 ? 14.822 5.357 -33.145 1.00 37.72 100 LEU A C 1
ATOM 799 O O . LEU A 1 100 ? 14.101 4.377 -33.005 1.00 37.72 100 LEU A O 1
ATOM 803 N N . GLY A 1 101 ? 14.310 6.582 -33.314 1.00 46.72 101 GLY A N 1
ATOM 804 C CA . GLY A 1 101 ? 12.865 6.869 -33.272 1.00 46.72 101 GLY A CA 1
ATOM 805 C C . GLY A 1 101 ? 12.289 6.942 -31.847 1.00 46.72 101 GLY A C 1
ATOM 806 O O . GLY A 1 101 ? 13.021 7.257 -30.913 1.00 46.72 101 GLY A O 1
ATOM 807 N N . ASN A 1 102 ? 10.986 6.654 -31.689 1.00 38.16 102 ASN A N 1
ATOM 808 C CA . ASN A 1 102 ? 10.228 6.707 -30.417 1.00 38.16 102 ASN A CA 1
ATOM 809 C C . ASN A 1 102 ? 10.546 5.546 -29.441 1.00 38.16 102 ASN A C 1
ATOM 811 O O . ASN A 1 102 ? 9.721 5.200 -28.599 1.00 38.16 102 ASN A O 1
ATOM 815 N N . TRP A 1 103 ? 11.701 4.893 -29.579 1.00 36.62 103 TRP A N 1
ATOM 816 C CA . TRP A 1 103 ? 12.050 3.686 -28.826 1.00 36.62 103 TRP A CA 1
ATOM 817 C C . TRP A 1 103 ? 13.347 3.893 -28.047 1.00 36.62 103 TRP A C 1
ATOM 819 O O . TRP A 1 103 ? 14.309 4.470 -28.562 1.00 36.62 103 TRP A O 1
ATOM 829 N N . TYR A 1 104 ? 13.374 3.400 -26.806 1.00 41.06 104 TYR A N 1
ATOM 830 C CA . TYR A 1 104 ? 14.508 3.541 -25.894 1.00 41.06 104 TYR A CA 1
ATOM 831 C C . TYR A 1 104 ? 15.147 2.184 -25.585 1.00 41.06 104 TYR A C 1
ATOM 833 O O . TYR A 1 104 ? 14.459 1.186 -25.360 1.00 41.06 104 TYR A O 1
ATOM 841 N N . ARG A 1 105 ? 16.486 2.162 -25.546 1.00 36.84 105 ARG A N 1
ATOM 842 C CA . ARG A 1 105 ? 17.297 0.971 -25.260 1.00 36.84 105 ARG A CA 1
ATOM 843 C C . ARG A 1 105 ? 17.675 0.931 -23.781 1.00 36.84 105 ARG A C 1
ATOM 845 O O . ARG A 1 105 ? 18.299 1.872 -23.291 1.00 36.84 105 ARG A O 1
ATOM 852 N N . VAL A 1 106 ? 17.357 -0.160 -23.086 1.00 40.88 106 VAL A N 1
ATOM 853 C CA . VAL A 1 106 ? 17.744 -0.376 -21.682 1.00 40.88 106 VAL A CA 1
ATOM 854 C C . VAL A 1 106 ? 18.490 -1.699 -21.535 1.00 40.88 106 VAL A C 1
ATOM 856 O O . VAL A 1 106 ? 18.154 -2.696 -22.166 1.00 40.88 106 VAL A O 1
ATOM 859 N N . ASN A 1 107 ? 19.544 -1.692 -20.717 1.00 38.97 107 ASN A N 1
ATOM 860 C CA . ASN A 1 107 ? 20.383 -2.860 -20.467 1.00 38.97 107 ASN A CA 1
ATOM 861 C C . ASN A 1 107 ? 19.794 -3.704 -19.320 1.00 38.97 107 ASN A C 1
ATOM 863 O O . ASN A 1 107 ? 19.789 -3.275 -18.162 1.00 38.97 107 ASN A O 1
ATOM 867 N N . HIS A 1 108 ? 19.325 -4.912 -19.638 1.00 36.75 108 HIS A N 1
ATOM 868 C CA . HIS A 1 108 ? 18.662 -5.812 -18.684 1.00 36.75 108 HIS A CA 1
ATOM 869 C C . HIS A 1 108 ? 19.584 -6.381 -17.610 1.00 36.75 108 HIS A C 1
ATOM 871 O O . HIS A 1 108 ? 19.097 -6.823 -16.569 1.00 36.75 108 HIS A O 1
ATOM 877 N N . ALA A 1 109 ? 20.905 -6.313 -17.794 1.00 35.03 109 ALA A N 1
ATOM 878 C CA . ALA A 1 109 ? 21.854 -6.811 -16.803 1.00 35.03 109 ALA A CA 1
ATOM 879 C C . ALA A 1 109 ? 21.749 -6.079 -15.448 1.00 35.03 109 ALA A C 1
ATOM 881 O O . ALA A 1 109 ? 22.193 -6.612 -14.432 1.00 35.03 109 ALA A O 1
ATOM 882 N N . LYS A 1 110 ? 21.150 -4.877 -15.417 1.00 35.78 110 LYS A N 1
ATOM 883 C CA . LYS A 1 110 ? 20.948 -4.080 -14.194 1.00 35.78 110 LYS A CA 1
ATOM 884 C C . LYS A 1 110 ? 19.502 -4.004 -13.704 1.00 35.78 110 LYS A C 1
ATOM 886 O O . LYS A 1 110 ? 19.288 -3.670 -12.544 1.00 35.78 110 LYS A O 1
ATOM 891 N N . ILE A 1 111 ? 18.520 -4.314 -14.549 1.00 42.59 111 ILE A N 1
ATOM 892 C CA . ILE A 1 111 ? 17.101 -4.155 -14.223 1.00 42.59 111 ILE A CA 1
ATOM 893 C C . ILE A 1 111 ? 16.407 -5.475 -14.521 1.00 42.59 111 ILE A C 1
ATOM 895 O O . ILE A 1 111 ? 15.918 -5.720 -15.625 1.00 42.59 111 ILE A O 1
ATOM 899 N N . LYS A 1 112 ? 16.334 -6.339 -13.506 1.00 44.22 112 LYS A N 1
ATOM 900 C CA . LYS A 1 112 ? 15.245 -7.312 -13.457 1.00 44.22 112 LYS A CA 1
ATOM 901 C C . LYS A 1 112 ? 13.966 -6.495 -13.314 1.00 44.22 112 LYS A C 1
ATOM 903 O O . LYS A 1 112 ? 13.625 -6.094 -12.206 1.00 44.22 112 LYS A O 1
ATOM 908 N N . LEU A 1 113 ? 13.313 -6.193 -14.435 1.00 48.66 113 LEU A N 1
ATOM 909 C CA . LEU A 1 113 ? 11.937 -5.713 -14.423 1.00 48.66 113 LEU A CA 1
ATOM 910 C C . LEU A 1 113 ? 11.121 -6.811 -13.751 1.00 48.66 113 LEU A C 1
ATOM 912 O O . LEU A 1 113 ? 10.920 -7.892 -14.304 1.00 48.66 113 LEU A O 1
ATOM 916 N N . ASP A 1 114 ? 10.798 -6.569 -12.490 1.00 53.22 114 ASP A N 1
ATOM 917 C CA . ASP A 1 114 ? 10.120 -7.529 -11.647 1.00 53.22 114 ASP A CA 1
ATOM 918 C C . ASP A 1 114 ? 8.685 -7.734 -12.177 1.00 53.22 114 ASP A C 1
ATOM 920 O O . ASP A 1 114 ? 8.027 -6.775 -12.586 1.00 53.22 114 ASP A O 1
ATOM 924 N N . LEU A 1 115 ? 8.184 -8.976 -12.181 1.00 54.06 115 LEU A N 1
ATOM 925 C CA . LEU A 1 115 ? 6.793 -9.297 -12.533 1.00 54.06 115 LEU A CA 1
ATOM 926 C C . LEU A 1 115 ? 5.780 -8.416 -11.781 1.00 54.06 115 LEU A C 1
ATOM 928 O O . LEU A 1 115 ? 4.720 -8.100 -12.322 1.00 54.06 115 LEU A O 1
ATOM 932 N N . HIS A 1 116 ? 6.113 -7.993 -10.559 1.00 52.38 116 HIS A N 1
ATOM 933 C CA . HIS A 1 116 ? 5.288 -7.108 -9.736 1.00 52.38 116 HIS A CA 1
ATOM 934 C C . HIS A 1 116 ? 5.110 -5.727 -10.394 1.00 52.38 116 HIS A C 1
ATOM 936 O O . HIS A 1 116 ? 4.018 -5.159 -10.377 1.00 52.38 116 HIS A O 1
ATOM 942 N N . PHE A 1 117 ? 6.163 -5.210 -11.036 1.00 54.88 117 PHE A N 1
ATOM 943 C CA . PHE A 1 117 ? 6.129 -3.948 -11.776 1.00 54.88 117 PHE A CA 1
ATOM 944 C C . PHE A 1 117 ? 5.284 -4.058 -13.046 1.00 54.88 117 PHE A C 1
ATOM 946 O O . PHE A 1 117 ? 4.458 -3.190 -13.320 1.00 54.88 117 PHE A O 1
ATOM 953 N N . MET A 1 118 ? 5.441 -5.162 -13.779 1.00 56.06 118 MET A N 1
ATOM 954 C CA . MET A 1 118 ? 4.648 -5.451 -14.976 1.00 56.06 118 MET A CA 1
ATOM 955 C C . MET A 1 118 ? 3.158 -5.594 -14.659 1.00 56.06 118 MET A C 1
ATOM 957 O O . MET A 1 118 ? 2.326 -5.026 -15.359 1.00 56.06 118 MET A O 1
ATOM 961 N N . SER A 1 119 ? 2.825 -6.268 -13.557 1.00 54.38 119 SER A N 1
ATOM 962 C CA . SER A 1 119 ? 1.438 -6.457 -13.118 1.00 54.38 119 SER A CA 1
ATOM 963 C C . SER A 1 119 ? 0.784 -5.130 -12.715 1.00 54.38 119 SER A C 1
ATOM 965 O O . SER A 1 119 ? -0.341 -4.846 -13.116 1.00 54.38 119 SER A O 1
ATOM 967 N N . ALA A 1 120 ? 1.498 -4.267 -11.980 1.00 52.81 120 ALA A N 1
ATOM 968 C CA . ALA A 1 120 ? 0.997 -2.934 -11.635 1.00 52.81 120 ALA A CA 1
ATOM 969 C C . ALA A 1 120 ? 0.774 -2.052 -12.880 1.00 52.81 120 ALA A C 1
ATOM 971 O O . ALA A 1 120 ? -0.167 -1.259 -12.924 1.00 52.81 120 ALA A O 1
ATOM 972 N N . PHE A 1 121 ? 1.622 -2.207 -13.901 1.00 53.72 121 PHE A N 1
ATOM 973 C CA . PHE A 1 121 ? 1.513 -1.491 -15.169 1.00 53.72 121 PHE A CA 1
ATOM 974 C C . PHE A 1 121 ? 0.315 -1.955 -16.010 1.00 53.72 121 PHE A C 1
ATOM 976 O O . PHE A 1 121 ? -0.440 -1.118 -16.510 1.00 53.72 121 PHE A O 1
ATOM 983 N N . GLU A 1 122 ? 0.103 -3.271 -16.121 1.00 53.91 122 GLU A N 1
ATOM 984 C CA . GLU A 1 122 ? -1.051 -3.857 -16.819 1.00 53.91 122 GLU A CA 1
ATOM 985 C C . GLU A 1 122 ? -2.379 -3.372 -16.229 1.00 53.91 122 GLU A C 1
ATOM 987 O O . GLU A 1 122 ? -3.291 -3.007 -16.974 1.00 53.91 122 GLU A O 1
ATOM 992 N N . VAL A 1 123 ? -2.461 -3.288 -14.898 1.00 50.81 123 VAL A N 1
ATOM 993 C CA . VAL A 1 123 ? -3.654 -2.802 -14.193 1.00 50.81 123 VAL A CA 1
ATOM 994 C C . VAL A 1 123 ? -3.910 -1.308 -14.450 1.00 50.81 123 VAL A C 1
ATOM 996 O O . VAL A 1 123 ? -5.066 -0.903 -14.555 1.00 50.81 123 VAL A O 1
ATOM 999 N N . MET A 1 124 ? -2.865 -0.481 -14.581 1.00 50.56 124 MET A N 1
ATOM 1000 C CA . MET A 1 124 ? -3.011 0.971 -14.772 1.00 50.56 124 MET A CA 1
ATOM 1001 C C . MET A 1 124 ? -3.419 1.381 -16.188 1.00 50.56 124 MET A C 1
ATOM 1003 O O . MET A 1 124 ? -4.229 2.293 -16.348 1.00 50.56 124 MET A O 1
ATOM 1007 N N . TYR A 1 125 ? -2.820 0.767 -17.210 1.00 50.41 125 TYR A N 1
ATOM 1008 C CA . TYR A 1 125 ? -2.896 1.295 -18.576 1.00 50.41 125 TYR A CA 1
ATOM 1009 C C . TYR A 1 125 ? -3.832 0.515 -19.503 1.00 50.41 125 TYR A C 1
ATOM 1011 O O . TYR A 1 125 ? -4.093 0.994 -20.602 1.00 50.41 125 TYR A O 1
ATOM 1019 N N . ASN A 1 126 ? -4.369 -0.639 -19.075 1.00 40.84 126 ASN A N 1
ATOM 1020 C CA . ASN A 1 126 ? -5.380 -1.462 -19.769 1.00 40.84 126 ASN A CA 1
ATOM 1021 C C . ASN A 1 126 ? -5.113 -1.768 -21.267 1.00 40.84 126 ASN A C 1
ATOM 1023 O O . ASN A 1 126 ? -5.979 -2.286 -21.970 1.00 40.84 126 ASN A O 1
ATOM 1027 N N . GLU A 1 127 ? -3.908 -1.487 -21.762 1.00 37.81 127 GLU A N 1
ATOM 1028 C CA . GLU A 1 127 ? -3.433 -1.802 -23.102 1.00 37.81 127 GLU A CA 1
ATOM 1029 C C . GLU A 1 127 ? -2.049 -2.456 -23.000 1.00 37.81 127 GLU A C 1
ATOM 1031 O O . GLU A 1 127 ? -1.024 -1.766 -22.999 1.00 37.81 127 GLU A O 1
ATOM 1036 N N . PRO A 1 128 ? -1.976 -3.795 -22.937 1.00 38.62 128 PRO A N 1
ATOM 1037 C CA . PRO A 1 128 ? -0.710 -4.490 -23.059 1.00 38.62 128 PRO A CA 1
ATOM 1038 C C . PRO A 1 128 ? -0.278 -4.415 -24.525 1.00 38.62 128 PRO A C 1
ATOM 1040 O O . PRO A 1 128 ? -0.666 -5.237 -25.356 1.00 38.62 128 PRO A O 1
ATOM 1043 N N . ARG A 1 129 ? 0.533 -3.418 -24.882 1.00 38.03 129 ARG A N 1
ATOM 1044 C CA . ARG A 1 129 ? 1.285 -3.459 -26.140 1.00 38.03 129 ARG A CA 1
ATOM 1045 C C . ARG A 1 129 ? 2.669 -4.013 -25.845 1.00 38.03 129 ARG A C 1
ATOM 1047 O O . ARG A 1 129 ? 3.576 -3.282 -25.480 1.00 38.03 129 ARG A O 1
ATOM 1054 N N . TYR A 1 130 ? 2.733 -5.340 -25.952 1.00 36.88 130 TYR A N 1
ATOM 1055 C CA . TYR A 1 130 ? 3.898 -6.212 -26.117 1.00 36.88 130 TYR A CA 1
ATOM 1056 C C . TYR A 1 130 ? 5.256 -5.622 -25.707 1.00 36.88 130 TYR A C 1
ATOM 1058 O O . TYR A 1 130 ? 5.864 -4.867 -26.462 1.00 36.88 130 TYR A O 1
ATOM 1066 N N . ILE A 1 131 ? 5.802 -6.097 -24.586 1.00 39.47 131 ILE A N 1
ATOM 1067 C CA . ILE A 1 131 ? 7.257 -6.117 -24.416 1.00 39.47 131 ILE A CA 1
ATOM 1068 C C . ILE A 1 131 ? 7.785 -7.256 -25.288 1.00 39.47 131 ILE A C 1
ATOM 1070 O O . ILE A 1 131 ? 7.535 -8.430 -25.008 1.00 39.47 131 ILE A O 1
ATOM 1074 N N . TRP A 1 132 ? 8.504 -6.920 -26.357 1.00 35.56 132 TRP A N 1
ATOM 1075 C CA . TRP A 1 132 ? 9.282 -7.908 -27.095 1.00 35.56 132 TRP A CA 1
ATOM 1076 C C . TRP A 1 132 ? 10.545 -8.215 -26.300 1.00 35.56 132 TRP A C 1
ATOM 1078 O O . TRP A 1 132 ? 11.514 -7.460 -26.311 1.00 35.56 132 TRP A O 1
ATOM 1088 N N . GLN A 1 133 ? 10.514 -9.335 -25.587 1.00 37.91 133 GLN A N 1
ATOM 1089 C CA . GLN A 1 133 ? 11.698 -9.913 -24.977 1.00 37.91 133 GLN A CA 1
ATOM 1090 C C . GLN A 1 133 ? 12.504 -10.579 -26.101 1.00 37.91 133 GLN A C 1
ATOM 1092 O O . GLN A 1 133 ? 12.196 -11.696 -26.522 1.00 37.91 133 GLN A O 1
ATOM 1097 N N . TYR A 1 134 ? 13.493 -9.880 -26.659 1.00 36.19 134 TYR A N 1
ATOM 1098 C CA . TYR A 1 134 ? 14.434 -10.537 -27.560 1.00 36.19 134 TYR A CA 1
ATOM 1099 C C . TYR A 1 134 ? 15.295 -11.505 -26.741 1.00 36.19 134 TYR A C 1
ATOM 1101 O O . TYR A 1 134 ? 15.702 -11.214 -25.620 1.00 36.19 134 TYR A O 1
ATOM 1109 N N . PHE A 1 135 ? 15.601 -12.670 -27.316 1.00 34.34 135 PHE A N 1
ATOM 1110 C CA . PHE A 1 135 ? 16.473 -13.713 -26.748 1.00 34.34 135 PHE A CA 1
ATOM 1111 C C . PHE A 1 135 ? 17.936 -13.258 -26.489 1.00 34.34 135 PHE A C 1
ATOM 1113 O O . PHE A 1 135 ? 18.802 -14.083 -26.207 1.00 34.34 135 PHE A O 1
ATOM 1120 N N . PHE A 1 136 ? 18.218 -11.957 -26.565 1.00 33.78 136 PHE A N 1
ATOM 1121 C CA . PHE A 1 136 ? 19.493 -11.308 -26.289 1.00 33.78 136 PHE A CA 1
ATOM 1122 C C . PHE A 1 136 ? 19.210 -10.076 -25.427 1.00 33.78 136 PHE A C 1
ATOM 1124 O O . PHE A 1 136 ? 18.571 -9.189 -25.963 1.00 33.78 136 PHE A O 1
ATOM 1131 N N . ASP A 1 137 ? 19.639 -10.065 -24.152 1.00 41.78 137 ASP A N 1
ATOM 1132 C CA . ASP A 1 137 ? 19.873 -8.977 -23.153 1.00 41.78 137 ASP A CA 1
ATOM 1133 C C . ASP A 1 137 ? 19.292 -7.540 -23.316 1.00 41.78 137 ASP A C 1
ATOM 1135 O O . ASP A 1 137 ? 19.692 -6.604 -22.617 1.00 41.78 137 ASP A O 1
ATOM 1139 N N . GLU A 1 138 ? 18.317 -7.331 -24.183 1.00 38.81 138 GLU A N 1
ATOM 1140 C CA . GLU A 1 138 ? 17.810 -6.048 -24.637 1.00 38.81 138 GLU A CA 1
ATOM 1141 C C . GLU A 1 138 ? 16.303 -6.191 -24.856 1.00 38.81 138 GLU A C 1
ATOM 1143 O O . GLU A 1 138 ? 15.842 -7.002 -25.660 1.00 38.81 138 GLU A O 1
ATOM 1148 N N . SER A 1 139 ? 15.526 -5.393 -24.132 1.00 40.69 139 SER A N 1
ATOM 1149 C CA . SER A 1 139 ? 14.111 -5.175 -24.418 1.00 40.69 139 SER A CA 1
ATOM 1150 C C . SER A 1 139 ? 13.914 -3.692 -24.687 1.00 40.69 139 SER A C 1
ATOM 1152 O O . SER A 1 139 ? 14.559 -2.825 -24.087 1.00 40.69 139 SER A O 1
ATOM 1154 N N . GLU A 1 140 ? 13.020 -3.410 -25.620 1.00 43.44 140 GLU A N 1
ATOM 1155 C CA . GLU A 1 140 ? 12.590 -2.058 -25.938 1.00 43.44 140 GLU A CA 1
ATOM 1156 C C . GLU A 1 140 ? 11.627 -1.601 -24.843 1.00 43.44 140 GLU A C 1
ATOM 1158 O O . GLU A 1 140 ? 10.613 -2.257 -24.590 1.00 43.44 140 GLU A O 1
ATOM 1163 N N . ILE A 1 141 ? 11.955 -0.500 -24.161 1.00 48.00 141 ILE A N 1
ATOM 1164 C CA . ILE A 1 141 ? 11.058 0.072 -23.155 1.00 48.00 141 ILE A CA 1
ATOM 1165 C C . ILE A 1 141 ? 10.295 1.251 -23.783 1.00 48.00 141 ILE A C 1
ATOM 1167 O O . ILE A 1 141 ? 10.932 2.156 -24.331 1.00 48.00 141 ILE A O 1
ATOM 1171 N N . PRO A 1 142 ? 8.950 1.269 -23.713 1.00 50.84 142 PRO A N 1
ATOM 1172 C CA . PRO A 1 142 ? 8.140 2.379 -24.210 1.00 50.84 142 PRO A CA 1
ATOM 1173 C C . PRO A 1 142 ? 8.454 3.722 -23.523 1.00 50.84 142 PRO A C 1
ATOM 1175 O O . PRO A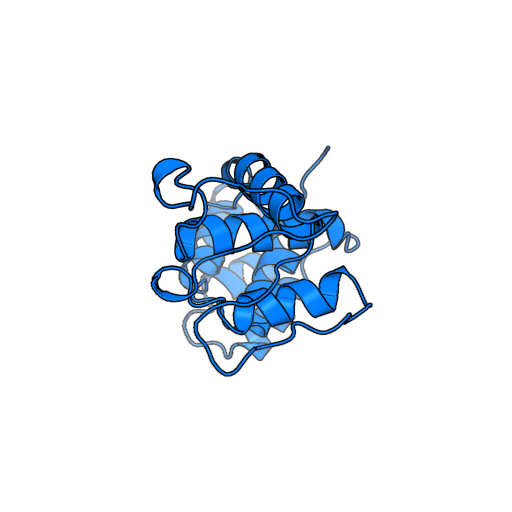 1 142 ? 8.845 3.760 -22.356 1.00 50.84 142 PRO A O 1
ATOM 1178 N N . GLU A 1 143 ? 8.190 4.829 -24.226 1.00 49.97 143 GLU A N 1
ATOM 1179 C CA . GLU A 1 143 ? 8.295 6.235 -23.774 1.00 49.97 143 GLU A CA 1
ATOM 1180 C C . GLU A 1 143 ? 7.671 6.492 -22.382 1.00 49.97 143 GLU A C 1
ATOM 1182 O O . GLU A 1 143 ? 8.213 7.244 -21.571 1.00 49.97 143 GLU A O 1
ATOM 1187 N N . TYR A 1 144 ? 6.621 5.744 -22.039 1.00 54.47 144 TYR A N 1
ATOM 1188 C CA . TYR A 1 144 ? 5.933 5.778 -20.746 1.00 54.47 144 TYR A CA 1
ATOM 1189 C C . TYR A 1 144 ? 6.818 5.439 -19.532 1.00 54.47 144 TYR A C 1
ATOM 1191 O O . TYR A 1 144 ? 6.506 5.844 -18.417 1.00 54.47 144 TYR A O 1
ATOM 1199 N N . TYR A 1 145 ? 7.947 4.740 -19.689 1.00 56.03 145 TYR A N 1
ATOM 1200 C CA . TYR A 1 145 ? 8.823 4.416 -18.550 1.00 56.03 145 TYR A CA 1
ATOM 1201 C C . TYR A 1 145 ? 9.547 5.640 -17.978 1.00 56.03 145 TYR A C 1
ATOM 1203 O O . TYR A 1 145 ? 9.775 5.710 -16.771 1.00 56.03 145 TYR A O 1
ATOM 1211 N N . GLN A 1 146 ? 9.865 6.638 -18.810 1.00 61.09 146 GLN A N 1
ATOM 1212 C CA . GLN A 1 1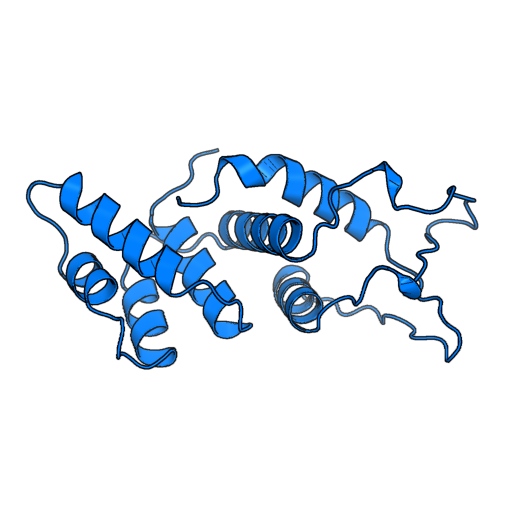46 ? 10.413 7.906 -18.315 1.00 61.09 146 GLN A CA 1
ATOM 1213 C C . GLN A 1 146 ? 9.375 8.658 -17.480 1.00 61.09 146 GLN A C 1
ATOM 1215 O O . GLN A 1 146 ? 9.703 9.175 -16.412 1.00 61.09 146 GLN A O 1
ATOM 1220 N N . GLU A 1 147 ? 8.115 8.647 -17.917 1.00 66.38 147 GLU A N 1
ATOM 1221 C CA . GLU A 1 147 ? 7.001 9.216 -17.157 1.00 66.38 147 GLU A CA 1
ATOM 1222 C C . GLU A 1 147 ? 6.840 8.511 -15.804 1.00 66.38 147 GLU A C 1
ATOM 1224 O O . GLU A 1 147 ? 6.674 9.174 -14.784 1.00 66.38 147 GLU A O 1
ATOM 1229 N N . LEU A 1 148 ? 6.982 7.182 -15.756 1.00 66.31 148 LEU A N 1
ATOM 1230 C CA . LEU A 1 148 ? 6.937 6.416 -14.505 1.00 66.31 148 LEU A CA 1
ATOM 1231 C C . LEU A 1 148 ? 8.090 6.749 -13.554 1.00 66.31 148 LEU A C 1
ATOM 1233 O O . LEU A 1 148 ? 7.876 6.793 -12.344 1.00 66.31 148 LEU A O 1
ATOM 1237 N N . ILE A 1 149 ? 9.299 7.000 -14.064 1.00 67.62 149 ILE A N 1
ATOM 1238 C CA . ILE A 1 149 ? 10.425 7.444 -13.228 1.00 67.62 149 ILE A CA 1
ATOM 1239 C C . ILE A 1 149 ? 10.119 8.810 -12.613 1.00 67.62 149 ILE A C 1
ATOM 1241 O O . ILE A 1 149 ? 10.348 9.001 -11.417 1.00 67.62 149 ILE A O 1
ATOM 1245 N N . VAL A 1 150 ? 9.600 9.749 -13.411 1.00 74.75 150 VAL A N 1
ATOM 1246 C CA . VAL A 1 150 ? 9.204 11.081 -12.931 1.00 74.75 150 VAL A CA 1
ATOM 1247 C C . VAL A 1 150 ? 8.107 10.955 -11.875 1.00 74.75 150 VAL A C 1
ATOM 1249 O O . VAL A 1 150 ? 8.260 11.477 -10.776 1.00 74.75 150 VAL A O 1
ATOM 1252 N N . ILE A 1 151 ? 7.063 10.167 -12.149 1.00 74.12 151 ILE A N 1
ATOM 1253 C CA . ILE A 1 151 ? 5.991 9.871 -11.189 1.00 74.12 151 ILE A CA 1
ATOM 1254 C C . ILE A 1 151 ? 6.559 9.270 -9.901 1.00 74.12 151 ILE A C 1
ATOM 1256 O O . ILE A 1 151 ? 6.206 9.716 -8.811 1.00 74.12 151 ILE A O 1
ATOM 1260 N N . GLY A 1 152 ? 7.446 8.278 -10.011 1.00 76.75 152 GLY A N 1
ATOM 1261 C CA . GLY A 1 152 ? 8.083 7.644 -8.863 1.00 76.75 152 GLY A CA 1
ATOM 1262 C C . GLY A 1 152 ? 8.820 8.667 -8.004 1.00 76.75 152 GLY A C 1
ATOM 1263 O O . GLY A 1 152 ? 8.546 8.760 -6.811 1.00 76.75 152 GLY A O 1
ATOM 1264 N N . LYS A 1 153 ? 9.678 9.495 -8.617 1.00 79.38 153 LYS A N 1
ATOM 1265 C CA . LYS A 1 153 ? 10.402 10.583 -7.938 1.00 79.38 153 LYS A CA 1
ATOM 1266 C C . LYS A 1 153 ? 9.452 11.549 -7.224 1.00 79.38 153 LYS A C 1
ATOM 1268 O O . LYS A 1 153 ? 9.653 11.835 -6.044 1.00 79.38 153 LYS A O 1
ATOM 1273 N N . ASP A 1 154 ? 8.410 12.005 -7.911 1.00 85.75 154 ASP A N 1
ATOM 1274 C CA . ASP A 1 154 ? 7.493 13.029 -7.401 1.00 85.75 154 ASP A CA 1
ATOM 1275 C C . ASP A 1 154 ? 6.627 12.532 -6.231 1.00 85.75 154 ASP A C 1
ATOM 1277 O O . ASP A 1 154 ? 6.223 13.330 -5.376 1.00 85.75 154 ASP A O 1
ATOM 1281 N N . TYR A 1 155 ? 6.356 11.220 -6.172 1.00 88.88 155 TYR A N 1
ATOM 1282 C CA . TYR A 1 155 ? 5.437 10.623 -5.199 1.00 88.88 155 TYR A CA 1
ATOM 1283 C C . TYR A 1 155 ? 6.100 9.936 -4.001 1.00 88.88 155 TYR A C 1
ATOM 1285 O O . TYR A 1 155 ? 5.401 9.637 -3.034 1.00 88.88 155 TYR A O 1
ATOM 1293 N N . ILE A 1 156 ? 7.427 9.754 -3.992 1.00 88.81 156 ILE A N 1
ATOM 1294 C CA . ILE A 1 156 ? 8.159 9.185 -2.840 1.00 88.81 156 ILE A CA 1
ATOM 1295 C C . ILE A 1 156 ? 7.839 9.924 -1.536 1.00 88.81 156 ILE A C 1
ATOM 1297 O O . ILE A 1 156 ? 7.608 9.292 -0.508 1.00 88.81 156 ILE A O 1
ATOM 1301 N N . GLN A 1 157 ? 7.787 11.258 -1.577 1.00 91.00 157 GLN A N 1
ATOM 1302 C CA . GLN A 1 157 ? 7.522 12.101 -0.401 1.00 91.00 157 GLN A CA 1
ATOM 1303 C C . GLN A 1 157 ? 6.131 11.893 0.218 1.00 91.00 157 GLN A C 1
ATOM 1305 O O . GLN A 1 157 ? 5.877 12.351 1.328 1.00 91.00 157 GLN A O 1
ATOM 1310 N N . TYR A 1 158 ? 5.227 11.248 -0.518 1.00 91.88 158 TYR A N 1
ATOM 1311 C CA . TYR A 1 158 ? 3.863 10.983 -0.094 1.00 91.88 158 TYR A CA 1
ATOM 1312 C C . TYR A 1 158 ? 3.654 9.540 0.352 1.00 91.88 158 TYR A C 1
ATOM 1314 O O . TYR A 1 158 ? 2.527 9.183 0.665 1.00 91.88 158 TYR A O 1
ATOM 1322 N N . LEU A 1 159 ? 4.686 8.693 0.363 1.00 90.25 159 LEU A N 1
ATOM 1323 C CA . LEU A 1 159 ? 4.525 7.332 0.861 1.00 90.25 159 LEU A CA 1
ATOM 1324 C C . LEU A 1 159 ? 4.143 7.354 2.351 1.00 90.25 159 LEU A C 1
ATOM 1326 O O . LEU A 1 159 ? 4.715 8.138 3.115 1.00 90.25 159 LEU A O 1
ATOM 1330 N N . PRO A 1 160 ? 3.183 6.511 2.772 1.00 82.19 160 PRO A N 1
ATOM 1331 C CA . PRO A 1 160 ? 2.838 6.393 4.180 1.00 82.19 160 PRO A CA 1
ATOM 1332 C C . PRO A 1 160 ? 4.048 5.818 4.935 1.00 82.19 160 PRO A C 1
ATOM 1334 O O . PRO A 1 160 ? 4.563 4.767 4.555 1.00 82.19 160 PRO A O 1
ATOM 1337 N N . ILE A 1 161 ? 4.521 6.549 5.951 1.00 69.88 161 ILE A N 1
ATOM 1338 C CA . ILE A 1 161 ? 5.581 6.122 6.884 1.00 69.88 161 ILE A CA 1
ATOM 1339 C C . ILE A 1 161 ? 4.960 5.289 8.003 1.00 69.88 161 ILE A C 1
ATOM 1341 O O . ILE A 1 161 ? 3.932 5.737 8.572 1.00 69.88 161 ILE A O 1
#

Sequence (161 aa):
MTITLKHYADYFAIALEIGLPIKEEIITWADNLILNNSKPSMWAIDLATSHNKSIQDTIGLLREVPEESDLNISFKLIIAKISILYNFVKEEDYPILSSLGNWYRVNHAKIKLDLHFMSAFEVMYNEPRYIWQYFFDESEIPEYYQELIVIGKDYIQYLPI

Foldseek 3Di:
DDDDLLLQLLLLLLCLVLPHPCLVLQLVLLVVQVVPDPDRDPLSVCSVVCPPPDSVVNSVSSVPPDDDDDCPSSLLLNLLVVCVVLVPLPPPPFDDFDDPDQWTKGFCVRDPPDVSNVVSVCVPPVDPPDFPPDPDRITIDGPCVVVSSVSNVVCNVVHRD

Organism: NCBI:txid945734